Protein AF-W1P3B4-F1 (afdb_monomer_lite)

Sequence (139 aa):
MAESFNAWILSAREKSIITMCDEIMVQLMTKFEEKRELDTQFKIHYLEKKYAVDLTHWTCSCIKLQLNGIPCVHAIAAINHMHLDLPVYCSKYFTVEYFRRAFETPFAPVPDDIELTGIYNRTLLPPKTTHLPDRPKKQ

Radius of gyration: 28.32 Å; chains: 1; bounding box: 66×51×74 Å

InterPro domains:
  IPR006564 Zinc finger, PMZ-type [SM00575] (58-85)
  IPR007527 Zinc finger, SWIM-type [PF04434] (53-81)
  IPR007527 Zinc finger, SWIM-type [PS50966] (51-83)

Structure (mmCIF, N/CA/C/O backbone):
data_AF-W1P3B4-F1
#
_entry.id   AF-W1P3B4-F1
#
loop_
_atom_site.group_PDB
_atom_site.id
_atom_site.type_symbol
_atom_site.label_atom_id
_atom_site.label_alt_id
_atom_site.label_comp_id
_atom_site.label_asym_id
_atom_site.label_entity_id
_atom_site.label_seq_id
_atom_site.pdbx_PDB_ins_code
_atom_site.Cartn_x
_atom_site.Cartn_y
_atom_site.Cartn_z
_atom_site.occupancy
_atom_site.B_iso_or_equiv
_atom_site.auth_seq_id
_atom_site.auth_comp_id
_atom_site.auth_asym_id
_atom_site.auth_atom_id
_atom_site.pdbx_PDB_model_num
ATOM 1 N N . MET A 1 1 ? -17.254 -2.745 31.707 1.00 59.53 1 MET A N 1
ATOM 2 C CA . MET A 1 1 ? -17.835 -2.179 30.464 1.00 59.53 1 MET A CA 1
ATOM 3 C C . MET A 1 1 ? -18.719 -0.963 30.752 1.00 59.53 1 MET A C 1
ATOM 5 O O . MET A 1 1 ? -18.559 0.048 30.085 1.00 59.53 1 MET A O 1
ATOM 9 N N . ALA A 1 2 ? -19.588 -1.013 31.772 1.00 62.34 2 ALA A N 1
ATOM 10 C CA . ALA A 1 2 ? -20.399 0.143 32.175 1.00 62.34 2 ALA A CA 1
ATOM 11 C C . ALA A 1 2 ? -19.560 1.329 32.696 1.00 62.34 2 ALA A C 1
ATOM 13 O O . ALA A 1 2 ? -19.824 2.470 32.344 1.00 62.34 2 ALA A O 1
ATOM 14 N N . GLU A 1 3 ? -18.501 1.071 33.466 1.00 81.69 3 GLU A N 1
ATOM 15 C CA . GLU A 1 3 ? -17.664 2.126 34.062 1.00 81.69 3 GLU A CA 1
ATOM 16 C C . GLU A 1 3 ? -16.885 2.945 33.022 1.00 81.69 3 GLU A C 1
ATOM 18 O O . GLU A 1 3 ? -16.844 4.168 33.105 1.00 81.69 3 GLU A O 1
ATOM 23 N N . SER A 1 4 ? -16.336 2.290 31.993 1.00 82.06 4 SER A N 1
ATOM 24 C CA . SER A 1 4 ? -15.605 2.950 30.903 1.00 82.06 4 SER A CA 1
ATOM 25 C C . SER A 1 4 ? -16.515 3.799 30.017 1.00 82.06 4 SER A C 1
ATOM 27 O O . SER A 1 4 ? -16.106 4.856 29.546 1.00 82.06 4 SER A O 1
ATOM 29 N N . PHE A 1 5 ? -17.750 3.342 29.788 1.00 78.75 5 PHE A N 1
ATOM 30 C CA . PHE A 1 5 ? -18.745 4.105 29.038 1.00 78.75 5 PHE A CA 1
ATOM 31 C C . PHE A 1 5 ? -19.245 5.297 29.853 1.00 78.75 5 PHE A C 1
ATOM 33 O O . PHE A 1 5 ? -19.279 6.409 29.337 1.00 78.75 5 PHE A O 1
ATOM 40 N N . ASN A 1 6 ? -19.543 5.082 31.139 1.00 80.38 6 ASN A N 1
ATOM 41 C CA . ASN A 1 6 ? -19.983 6.140 32.039 1.00 80.38 6 ASN A CA 1
ATOM 42 C C . ASN A 1 6 ? -18.936 7.245 32.125 1.00 80.38 6 ASN A C 1
ATOM 44 O O . ASN A 1 6 ? -19.294 8.387 31.868 1.00 80.38 6 ASN A O 1
ATOM 48 N N . ALA A 1 7 ? 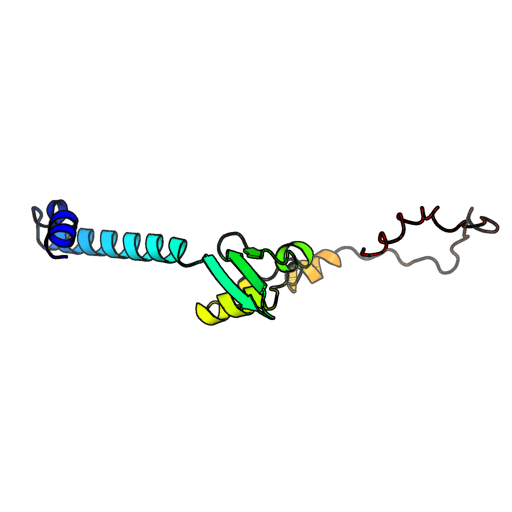-17.667 6.900 32.385 1.00 85.25 7 ALA A N 1
ATOM 49 C CA . ALA A 1 7 ? -16.542 7.838 32.400 1.00 85.25 7 ALA A CA 1
ATOM 50 C C . ALA A 1 7 ? -16.426 8.644 31.097 1.00 85.25 7 ALA A C 1
ATOM 52 O O . ALA A 1 7 ? -16.191 9.849 31.129 1.00 85.25 7 ALA A O 1
ATOM 53 N N . TRP A 1 8 ? -16.631 7.984 29.956 1.00 84.00 8 TRP A N 1
ATOM 54 C CA . TRP A 1 8 ? -16.521 8.594 28.634 1.00 84.00 8 TRP A CA 1
ATOM 55 C C . TRP A 1 8 ? -17.619 9.632 28.352 1.00 84.00 8 TRP A C 1
ATOM 57 O O . TRP A 1 8 ? -17.337 10.645 27.723 1.00 84.00 8 TRP A O 1
ATOM 67 N N . ILE A 1 9 ? -18.835 9.440 28.871 1.00 88.62 9 ILE A N 1
ATOM 68 C CA . ILE A 1 9 ? -19.943 10.394 28.686 1.00 88.62 9 ILE A CA 1
ATOM 69 C C . ILE A 1 9 ? -20.099 11.402 29.837 1.00 88.62 9 ILE A C 1
ATOM 71 O O . ILE A 1 9 ? -20.993 12.248 29.773 1.00 88.62 9 ILE A O 1
ATOM 75 N N . LEU A 1 10 ? -19.270 11.332 30.893 1.00 88.19 10 LEU A N 1
ATOM 76 C CA . LEU A 1 10 ? -19.420 12.165 32.101 1.00 88.19 10 LEU A CA 1
ATOM 77 C C . LEU A 1 10 ? -19.417 13.668 31.798 1.00 88.19 10 LEU A C 1
ATOM 79 O O . LEU A 1 10 ? -20.244 14.399 32.329 1.00 88.19 10 LEU A O 1
ATOM 83 N N . SER A 1 11 ? -18.519 14.133 30.934 1.00 85.69 11 SER A N 1
ATOM 84 C CA . SER A 1 11 ? -18.406 15.560 30.608 1.00 85.69 11 SER A CA 1
ATOM 85 C C . SER A 1 11 ? -19.550 16.077 29.729 1.00 85.69 11 SER A C 1
ATOM 87 O O . SER A 1 11 ? -19.851 17.270 29.754 1.00 85.69 11 SER A O 1
ATOM 89 N N . ALA A 1 12 ? -20.195 15.190 28.963 1.00 89.00 12 ALA A N 1
ATOM 90 C CA . ALA A 1 12 ? -21.313 15.529 28.088 1.00 89.00 12 ALA A CA 1
ATOM 91 C C . ALA A 1 12 ? -22.660 15.493 28.833 1.00 89.00 12 ALA A C 1
ATOM 93 O O . ALA A 1 12 ? -23.523 16.330 28.574 1.00 89.00 12 ALA A O 1
ATOM 94 N N . ARG A 1 13 ? -22.845 14.568 29.792 1.00 87.69 13 ARG A N 1
ATOM 95 C CA . ARG A 1 13 ? -24.123 14.382 30.522 1.00 87.69 13 ARG A CA 1
ATOM 96 C C . ARG A 1 13 ? -24.522 15.540 31.437 1.00 87.69 13 ARG A C 1
ATOM 98 O O . ARG A 1 13 ? -25.663 15.585 31.882 1.00 87.69 13 ARG A O 1
ATOM 105 N N . GLU A 1 14 ? -23.589 16.427 31.770 1.00 89.12 14 GLU A N 1
ATOM 106 C CA . GLU A 1 14 ? -23.839 17.595 32.627 1.00 89.12 14 GLU A CA 1
ATOM 107 C C . GLU A 1 14 ? -24.380 18.801 31.837 1.00 89.12 14 GLU A C 1
ATOM 109 O O . GLU A 1 14 ? -24.668 19.848 32.417 1.00 89.12 14 GLU A O 1
ATOM 114 N N . LYS A 1 15 ? -24.535 18.669 30.513 1.00 89.62 15 LYS A N 1
ATOM 115 C CA . LYS A 1 15 ? -24.926 19.753 29.603 1.00 89.62 15 LYS A CA 1
ATOM 116 C C . LYS A 1 15 ? -26.385 19.638 29.163 1.00 89.62 15 LYS A C 1
ATOM 118 O O . LYS A 1 15 ? -27.077 18.660 29.440 1.00 89.62 15 LYS A O 1
ATOM 123 N N . SER A 1 16 ? -26.860 20.666 28.456 1.00 95.12 16 SER A N 1
ATOM 124 C CA . SER A 1 16 ? -28.188 20.639 27.835 1.00 95.12 16 SER A CA 1
ATOM 125 C C . SER A 1 16 ? -28.303 19.465 26.860 1.00 95.12 16 SER A C 1
ATOM 127 O O . SER A 1 16 ? -27.309 19.075 26.252 1.00 95.12 16 SER A O 1
ATOM 129 N N . ILE A 1 17 ? -29.509 18.922 26.673 1.00 92.50 17 ILE A N 1
ATOM 130 C CA . ILE A 1 17 ? -29.708 17.728 25.837 1.00 92.50 17 ILE A CA 1
ATOM 131 C C . ILE A 1 17 ? -29.186 17.903 24.402 1.00 92.50 17 ILE A C 1
ATOM 133 O O . ILE A 1 17 ? -28.642 16.962 23.838 1.00 92.50 17 ILE A O 1
ATOM 137 N N . ILE A 1 18 ? -29.287 19.115 23.845 1.00 93.44 18 ILE A N 1
ATOM 138 C CA . ILE A 1 18 ? -28.793 19.444 22.502 1.00 93.44 18 ILE A CA 1
ATOM 139 C C . ILE A 1 18 ? -27.262 19.351 22.483 1.00 93.44 18 ILE A C 1
ATOM 141 O O . ILE A 1 18 ? -26.693 18.581 21.719 1.00 93.44 18 ILE A O 1
ATOM 145 N N . THR A 1 19 ? -26.603 20.057 23.404 1.00 93.31 19 THR A N 1
ATOM 146 C CA . THR A 1 19 ? -25.137 20.070 23.529 1.00 93.31 19 THR A CA 1
ATOM 147 C C . THR A 1 19 ? -24.572 18.690 23.873 1.00 93.31 19 THR A C 1
ATOM 149 O O . THR A 1 19 ? -23.530 18.301 23.360 1.00 93.31 19 THR A O 1
ATOM 152 N N . MET A 1 20 ? -25.266 17.933 24.724 1.00 93.12 20 MET A N 1
ATOM 153 C CA . MET A 1 20 ? -24.891 16.572 25.098 1.00 93.12 20 MET A CA 1
ATOM 154 C C . MET A 1 20 ? -24.900 15.645 23.878 1.00 93.12 20 MET A C 1
ATOM 156 O O . MET A 1 20 ? -23.938 14.909 23.669 1.00 93.12 20 MET A O 1
ATOM 160 N N . CYS A 1 21 ? -25.965 15.677 23.071 1.00 93.62 21 CYS A N 1
ATOM 161 C CA . CYS A 1 21 ? -26.063 14.861 21.862 1.00 93.62 21 CYS A CA 1
ATOM 162 C C . CYS A 1 21 ? -24.994 15.240 20.832 1.00 93.62 21 CYS A C 1
ATOM 164 O O . CYS A 1 21 ? -24.332 14.345 20.308 1.00 93.62 21 CYS A O 1
ATOM 166 N N . ASP A 1 22 ? -24.780 16.535 20.589 1.00 93.81 22 ASP A N 1
ATOM 167 C CA . ASP A 1 22 ? -23.752 17.012 19.657 1.00 93.81 22 ASP A CA 1
ATOM 168 C C . ASP A 1 22 ? -22.348 16.573 20.090 1.00 93.81 22 ASP A C 1
ATOM 170 O O . ASP A 1 22 ? -21.576 16.051 19.285 1.00 93.81 22 ASP A O 1
ATOM 174 N N . GLU A 1 23 ? -22.022 16.696 21.378 1.00 93.00 23 GLU A N 1
ATOM 175 C CA . GLU A 1 23 ? -20.726 16.264 21.902 1.00 93.00 23 GLU A CA 1
ATOM 176 C C . GLU A 1 23 ? -20.534 14.755 21.838 1.00 93.00 23 GLU A C 1
ATOM 178 O O . GLU A 1 23 ? -19.455 14.297 21.464 1.00 93.00 23 GLU A O 1
ATOM 183 N N . ILE A 1 24 ? -21.561 13.970 22.169 1.00 93.25 24 ILE A N 1
ATOM 184 C CA . ILE A 1 24 ? -21.495 12.512 22.032 1.00 93.25 24 ILE A CA 1
ATOM 185 C C . ILE A 1 24 ? -21.304 12.134 20.559 1.00 93.25 24 ILE A C 1
ATOM 187 O O . ILE A 1 24 ? -20.489 11.259 20.268 1.00 93.25 24 ILE A O 1
ATOM 191 N N . MET A 1 25 ? -21.994 12.798 19.626 1.00 93.06 25 MET A N 1
ATOM 192 C CA . MET A 1 25 ? -21.813 12.561 18.192 1.00 93.06 25 MET A CA 1
ATOM 193 C C . MET A 1 25 ? -20.386 12.871 17.738 1.00 93.06 25 MET A C 1
ATOM 195 O O . MET A 1 25 ? -19.766 12.017 17.107 1.00 93.06 25 MET A O 1
ATOM 199 N N . VAL A 1 26 ? -19.833 14.033 18.102 1.00 93.06 26 VAL A N 1
ATOM 200 C CA . VAL A 1 26 ? -18.441 14.391 17.774 1.00 93.06 26 VAL A CA 1
ATOM 201 C C . VAL A 1 26 ? -17.467 13.379 18.378 1.00 93.06 26 VAL A C 1
ATOM 203 O O . VAL A 1 26 ? -16.593 12.878 17.678 1.00 93.06 26 VAL A O 1
ATOM 206 N N . GLN A 1 27 ? -17.641 13.004 19.647 1.00 90.94 27 GLN A N 1
ATOM 207 C CA . GLN A 1 27 ? -16.776 12.017 20.297 1.00 90.94 27 GLN A CA 1
ATOM 208 C C . GLN A 1 27 ? -16.856 10.633 19.642 1.00 90.94 27 GLN A C 1
ATOM 210 O O . GLN A 1 27 ? -15.834 9.954 19.533 1.00 90.94 27 GLN A O 1
ATOM 215 N N . LEU A 1 28 ? -18.046 10.199 19.215 1.00 91.00 28 LEU A N 1
ATOM 216 C CA . LEU A 1 28 ? -18.211 8.960 18.455 1.00 91.00 28 LEU A CA 1
ATOM 217 C C . LEU A 1 28 ? -17.470 9.046 17.126 1.00 91.00 28 LEU A C 1
ATOM 219 O O . LEU A 1 28 ? -16.697 8.143 16.823 1.00 91.00 28 LEU A O 1
ATOM 223 N N . MET A 1 29 ? -17.672 10.124 16.365 1.00 88.94 29 MET A N 1
ATOM 224 C CA . MET A 1 29 ? -17.005 10.332 15.078 1.00 88.94 29 MET A CA 1
ATOM 225 C C . MET A 1 29 ? -15.481 10.303 15.228 1.00 88.94 29 MET A C 1
ATOM 227 O O . MET A 1 29 ? -14.823 9.555 14.509 1.00 88.94 29 MET A O 1
ATOM 231 N N . THR A 1 30 ? -14.925 11.016 16.211 1.00 88.44 30 THR A N 1
ATOM 232 C CA . THR A 1 30 ? -13.481 11.001 16.495 1.00 88.44 30 THR A CA 1
ATOM 233 C C . THR A 1 30 ? -12.993 9.605 16.873 1.00 88.44 30 THR A C 1
ATOM 235 O O . THR A 1 30 ? -11.997 9.141 16.330 1.00 88.44 30 THR A O 1
ATOM 238 N N . LYS A 1 31 ? -13.716 8.882 17.738 1.00 85.62 31 LYS A N 1
ATOM 239 C CA . LYS A 1 31 ? -13.344 7.506 18.106 1.00 85.62 31 LYS A CA 1
ATOM 240 C C . LYS A 1 31 ? -13.416 6.531 16.936 1.00 85.62 31 LYS A C 1
ATOM 242 O O . LYS A 1 31 ? -12.610 5.604 16.874 1.00 85.62 31 LYS A O 1
ATOM 247 N N . PHE A 1 32 ? -14.387 6.692 16.039 1.00 82.75 32 PHE A N 1
ATOM 248 C CA . PHE A 1 32 ? -14.465 5.887 14.822 1.00 82.75 32 PHE A CA 1
ATOM 249 C C . PHE A 1 32 ? -13.278 6.168 13.900 1.00 82.75 32 PHE A C 1
ATOM 251 O O . PHE A 1 32 ? -12.723 5.220 13.352 1.00 82.75 32 PHE A O 1
ATOM 258 N N . GLU A 1 33 ? -12.852 7.427 13.786 1.00 79.69 33 GLU A N 1
ATOM 259 C CA . GLU A 1 33 ? -11.678 7.819 13.002 1.00 79.69 33 GLU A CA 1
ATOM 260 C C . GLU A 1 33 ? -10.373 7.275 13.599 1.00 79.69 33 GLU A C 1
ATOM 262 O O . GLU A 1 33 ? -9.611 6.603 12.910 1.00 79.69 33 GLU A O 1
ATOM 267 N N . GLU A 1 34 ? -10.148 7.468 14.902 1.00 77.25 34 GLU A N 1
ATOM 268 C CA . GLU A 1 34 ? -8.975 6.935 15.611 1.00 77.25 34 GLU A CA 1
ATOM 269 C C . GLU A 1 34 ? -8.886 5.413 15.475 1.00 77.25 34 GLU A C 1
ATOM 271 O O . GLU A 1 34 ? -7.820 4.856 15.208 1.00 77.25 34 GLU A O 1
ATOM 276 N N . LYS A 1 35 ? -10.023 4.722 15.622 1.00 76.06 35 LYS A N 1
ATOM 277 C CA . LYS A 1 35 ? -10.084 3.272 15.448 1.00 76.06 35 LYS A CA 1
ATOM 278 C C . LYS A 1 35 ? -9.806 2.860 14.001 1.00 76.06 35 LYS A C 1
ATOM 280 O O . LYS A 1 35 ? -9.182 1.824 13.808 1.00 76.06 35 LYS A O 1
ATOM 285 N N . ARG A 1 36 ? -10.242 3.647 13.013 1.00 71.44 36 ARG A N 1
ATOM 286 C CA . ARG A 1 36 ? -9.973 3.400 11.590 1.00 71.44 36 ARG A CA 1
ATOM 287 C C . ARG A 1 36 ? -8.484 3.524 11.266 1.00 71.44 36 ARG A C 1
ATOM 289 O O . ARG A 1 36 ? -7.967 2.659 10.571 1.00 71.44 36 ARG A O 1
ATOM 296 N N . GLU A 1 37 ? -7.792 4.521 11.814 1.00 65.38 37 GLU A N 1
ATOM 297 C CA . GLU A 1 37 ? -6.330 4.672 11.675 1.00 65.38 37 GLU A CA 1
ATOM 298 C C . GLU A 1 37 ? -5.550 3.530 12.349 1.00 65.38 37 GLU A C 1
ATOM 300 O O . GLU A 1 37 ? -4.523 3.082 11.843 1.00 65.38 37 GLU A O 1
ATOM 305 N N . LEU A 1 38 ? -6.054 3.000 13.467 1.00 66.56 38 LEU A N 1
ATOM 306 C CA . LEU A 1 38 ? -5.484 1.817 14.122 1.00 66.56 38 LEU A CA 1
ATOM 307 C C . LEU A 1 38 ? -5.703 0.510 13.330 1.00 66.56 38 LEU A C 1
ATOM 309 O O . LEU A 1 38 ? -4.981 -0.459 13.568 1.00 66.56 38 LEU A O 1
ATOM 313 N N . ASP A 1 39 ? -6.665 0.468 12.404 1.00 81.19 39 ASP A N 1
ATOM 314 C CA . ASP A 1 39 ? -7.102 -0.749 11.696 1.00 81.19 39 ASP A CA 1
ATOM 315 C C . ASP A 1 39 ? -6.452 -0.926 10.309 1.00 81.19 39 ASP A C 1
ATOM 317 O O . ASP A 1 39 ? -6.840 -1.788 9.528 1.00 81.19 39 ASP A O 1
ATOM 321 N N . THR A 1 40 ? -5.437 -0.124 9.968 1.00 89.75 40 THR A N 1
ATOM 322 C CA . THR A 1 40 ? -4.761 -0.181 8.655 1.00 89.75 40 THR A CA 1
ATOM 323 C C . THR A 1 40 ? -3.532 -1.097 8.620 1.00 89.75 40 THR A C 1
ATOM 325 O O . THR A 1 40 ? -2.902 -1.255 7.565 1.00 89.75 40 THR A O 1
ATOM 328 N N . GLN A 1 41 ? -3.179 -1.718 9.750 1.00 94.25 41 GLN A N 1
ATOM 329 C CA . GLN A 1 41 ? -2.035 -2.621 9.874 1.00 94.25 41 GLN A CA 1
ATOM 330 C C . GLN A 1 41 ? -2.459 -4.089 9.842 1.00 94.25 41 GLN A C 1
ATOM 332 O O . GLN A 1 41 ? -3.208 -4.569 10.689 1.00 94.25 41 GLN A O 1
ATOM 337 N N . PHE A 1 42 ? -1.890 -4.844 8.903 1.00 95.62 42 PHE A N 1
ATOM 338 C CA . PHE A 1 42 ? -2.243 -6.240 8.666 1.00 95.62 42 PHE A CA 1
ATOM 339 C C . PHE A 1 42 ? -1.046 -7.169 8.765 1.00 95.62 42 PHE A C 1
ATOM 341 O O . PHE A 1 42 ? 0.065 -6.874 8.319 1.00 95.62 42 PHE A O 1
ATOM 348 N N . LYS A 1 43 ? -1.311 -8.369 9.281 1.00 97.25 43 LYS A N 1
ATOM 349 C CA . LYS A 1 43 ? -0.376 -9.489 9.282 1.00 97.25 43 LYS A CA 1
ATOM 350 C C . LYS A 1 43 ? -0.895 -10.583 8.360 1.00 97.25 43 LYS A C 1
ATOM 352 O O . LYS A 1 43 ? -1.711 -11.412 8.751 1.00 97.25 43 LYS A O 1
ATOM 357 N N . ILE A 1 44 ? -0.403 -10.586 7.129 1.00 97.44 44 ILE A N 1
ATOM 358 C CA . ILE A 1 44 ? -0.835 -11.509 6.082 1.00 97.44 44 ILE A CA 1
ATOM 359 C C . ILE A 1 44 ? -0.002 -12.786 6.141 1.00 97.44 44 ILE A C 1
ATOM 361 O O . ILE A 1 44 ? 1.229 -12.744 6.153 1.00 97.44 44 ILE A O 1
ATOM 365 N N . HIS A 1 45 ? -0.675 -13.931 6.158 1.00 97.44 45 HIS A N 1
ATOM 366 C CA . HIS A 1 45 ? -0.045 -15.238 6.034 1.00 97.44 45 HIS A CA 1
ATOM 367 C C . HIS A 1 45 ? -0.079 -15.674 4.568 1.00 97.44 45 HIS A C 1
ATOM 369 O O . HIS A 1 45 ? -1.151 -15.774 3.977 1.00 97.44 45 HIS A O 1
ATOM 375 N N . TYR A 1 46 ? 1.086 -15.923 3.977 1.00 96.25 46 TYR A N 1
ATOM 376 C CA . TYR A 1 46 ? 1.208 -16.304 2.571 1.00 96.25 46 TYR A CA 1
ATOM 377 C C . TYR A 1 46 ? 2.411 -17.228 2.377 1.00 96.25 46 TYR A C 1
ATOM 379 O O . TYR A 1 46 ? 3.519 -16.882 2.785 1.00 96.25 46 TYR A O 1
ATOM 387 N N . LEU A 1 47 ? 2.191 -18.403 1.772 1.00 95.06 47 LEU A N 1
ATOM 388 C CA . LEU A 1 47 ? 3.218 -19.434 1.535 1.00 95.06 47 LEU A CA 1
ATOM 389 C C . LEU A 1 47 ? 4.101 -19.694 2.772 1.00 95.06 47 LEU A C 1
ATOM 391 O O . LEU A 1 47 ? 5.319 -19.530 2.724 1.00 95.06 47 LEU A O 1
ATOM 395 N N . GLU A 1 48 ? 3.460 -20.021 3.900 1.00 95.56 48 GLU A N 1
ATOM 396 C CA . GLU A 1 48 ? 4.100 -20.317 5.201 1.00 95.56 48 GLU A CA 1
ATOM 397 C C . GLU A 1 48 ? 4.899 -19.160 5.830 1.00 95.56 48 GLU A C 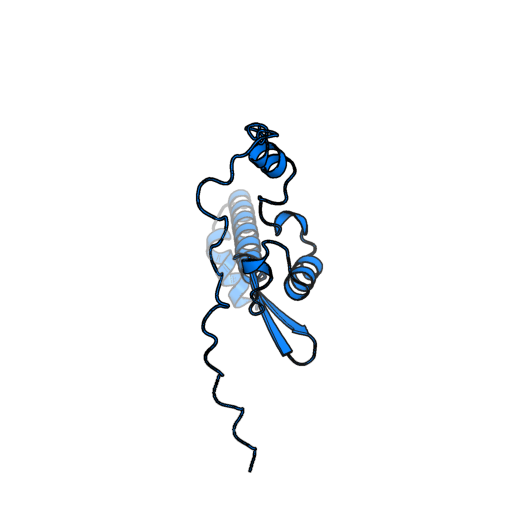1
ATOM 399 O O . GLU A 1 48 ? 5.495 -19.304 6.899 1.00 95.56 48 GLU A O 1
ATOM 404 N N . LYS A 1 49 ? 4.878 -17.975 5.216 1.00 97.31 49 LYS A N 1
ATOM 405 C CA . LYS A 1 49 ? 5.533 -16.764 5.715 1.00 97.31 49 LYS A CA 1
ATOM 406 C C . LYS A 1 49 ? 4.504 -15.741 6.170 1.00 97.31 49 LYS A C 1
ATOM 408 O O . LYS A 1 49 ? 3.327 -15.795 5.816 1.00 97.31 49 LYS A O 1
ATOM 413 N N . LYS A 1 50 ? 4.969 -14.803 6.992 1.00 97.94 50 LYS A N 1
ATOM 414 C CA . LYS A 1 50 ? 4.162 -13.714 7.545 1.00 97.94 50 LYS A CA 1
ATOM 415 C C . LYS A 1 50 ? 4.678 -12.395 6.995 1.00 97.94 50 LYS A C 1
ATOM 417 O O . LYS A 1 50 ? 5.880 -12.135 7.052 1.00 97.94 50 LYS A O 1
ATOM 422 N N . TYR A 1 51 ? 3.767 -11.573 6.501 1.00 98.38 51 TYR A N 1
ATOM 423 C CA . TYR A 1 51 ? 4.062 -10.269 5.931 1.00 98.38 51 TYR A CA 1
ATOM 424 C C . TYR A 1 51 ? 3.310 -9.194 6.700 1.00 98.38 51 TYR A C 1
ATOM 426 O O . TYR A 1 51 ? 2.110 -9.322 6.926 1.00 98.38 51 TYR A O 1
ATOM 434 N N . ALA A 1 52 ? 4.029 -8.151 7.105 1.00 97.94 52 ALA A N 1
ATOM 435 C CA . ALA A 1 52 ? 3.421 -6.953 7.662 1.00 97.94 52 ALA A CA 1
ATOM 436 C C . ALA A 1 52 ? 3.038 -6.028 6.504 1.00 97.94 52 ALA A C 1
ATOM 438 O O . ALA A 1 52 ? 3.843 -5.823 5.588 1.00 97.94 52 ALA A O 1
ATOM 439 N N . VAL A 1 53 ? 1.816 -5.516 6.526 1.00 97.56 53 VAL A N 1
ATOM 440 C CA . VAL A 1 53 ? 1.297 -4.525 5.583 1.00 97.56 53 VAL A CA 1
ATOM 441 C C . VAL A 1 53 ? 0.789 -3.348 6.397 1.00 97.56 53 VAL A C 1
ATOM 443 O O . VAL A 1 53 ? 0.087 -3.552 7.381 1.00 97.56 53 VAL A O 1
ATOM 446 N N . ASP A 1 54 ? 1.135 -2.143 5.974 1.00 95.56 54 ASP A N 1
ATOM 447 C CA . ASP A 1 54 ? 0.628 -0.901 6.543 1.00 95.56 54 ASP A CA 1
ATOM 448 C C . ASP A 1 54 ? 0.001 -0.090 5.405 1.00 95.56 54 ASP A C 1
ATOM 450 O O . ASP A 1 54 ? 0.705 0.352 4.488 1.00 95.56 54 ASP A O 1
ATOM 454 N N . LEU A 1 55 ? -1.330 0.036 5.431 1.00 94.44 55 LEU A N 1
ATOM 455 C CA . LEU A 1 55 ? -2.083 0.773 4.417 1.00 94.44 55 LEU A CA 1
ATOM 456 C C . LEU A 1 55 ? -2.065 2.289 4.650 1.00 94.44 55 LEU A C 1
ATOM 458 O O . LEU A 1 55 ? -2.338 3.020 3.707 1.00 94.44 55 LEU A O 1
ATOM 462 N N . THR A 1 56 ? -1.704 2.794 5.830 1.00 93.06 56 THR A N 1
ATOM 463 C CA . THR A 1 56 ? -1.521 4.243 6.029 1.00 93.06 56 THR A CA 1
ATOM 464 C C . THR A 1 56 ? -0.214 4.698 5.374 1.00 93.06 56 THR A C 1
ATOM 466 O O . THR A 1 56 ? -0.182 5.691 4.650 1.00 93.06 56 THR A O 1
ATOM 469 N N . HIS A 1 57 ? 0.860 3.922 5.542 1.00 93.25 57 HIS A N 1
ATOM 470 C CA . HIS A 1 57 ? 2.194 4.249 5.020 1.00 93.25 57 HIS A CA 1
ATOM 471 C C . HIS A 1 57 ? 2.504 3.632 3.648 1.00 93.25 57 HIS A C 1
ATOM 473 O O . HIS A 1 57 ? 3.600 3.825 3.120 1.00 93.25 57 HIS A O 1
ATOM 479 N N . TRP A 1 58 ? 1.573 2.861 3.080 1.00 94.25 58 TRP A N 1
ATOM 480 C CA . TRP A 1 58 ? 1.726 2.144 1.806 1.00 94.25 58 TRP A CA 1
ATOM 481 C C . TRP A 1 58 ? 2.978 1.264 1.784 1.00 94.25 58 TRP A C 1
ATOM 483 O O . TRP A 1 58 ? 3.775 1.274 0.840 1.00 94.25 58 TRP A O 1
ATOM 493 N N . THR A 1 59 ? 3.161 0.469 2.838 1.00 96.69 59 THR A N 1
ATOM 494 C CA . THR A 1 59 ? 4.314 -0.425 2.946 1.00 96.69 59 THR A CA 1
ATOM 495 C C . THR A 1 59 ? 3.906 -1.882 3.072 1.00 96.69 59 THR A C 1
ATOM 497 O O . THR A 1 59 ? 2.863 -2.240 3.615 1.00 96.69 59 THR A O 1
ATOM 500 N N . CYS A 1 60 ? 4.766 -2.757 2.558 1.00 97.94 60 CYS A N 1
ATOM 501 C CA . CYS A 1 60 ? 4.708 -4.180 2.834 1.00 97.94 60 CYS A CA 1
ATOM 502 C C . CYS A 1 60 ? 6.113 -4.692 3.149 1.00 97.94 60 CYS A C 1
ATOM 504 O O . CYS A 1 60 ? 7.074 -4.320 2.474 1.00 97.94 60 CYS A O 1
ATOM 506 N N . SER A 1 61 ? 6.254 -5.612 4.102 1.00 98.25 61 SER A N 1
ATOM 507 C CA . SER A 1 61 ? 7.550 -6.227 4.424 1.00 98.25 61 SER A CA 1
ATOM 508 C C . SER A 1 61 ? 8.140 -7.061 3.277 1.00 98.25 61 SER A C 1
ATOM 510 O O . SER A 1 61 ? 9.316 -7.409 3.312 1.00 98.25 61 SER A O 1
ATOM 512 N N . CYS A 1 62 ? 7.361 -7.362 2.230 1.00 97.81 62 CYS A N 1
ATOM 513 C CA . CYS A 1 62 ? 7.887 -7.943 0.990 1.00 97.81 62 CYS A CA 1
ATOM 514 C C . CYS A 1 62 ? 8.553 -6.918 0.054 1.00 97.81 62 CYS A C 1
ATOM 516 O O . CYS A 1 62 ? 9.092 -7.318 -0.976 1.00 97.81 62 CYS A O 1
ATOM 518 N N . ILE A 1 63 ? 8.475 -5.620 0.374 1.00 97.12 63 ILE A N 1
ATOM 519 C CA . ILE A 1 63 ? 9.112 -4.481 -0.312 1.00 97.12 63 ILE A CA 1
ATOM 520 C C . ILE A 1 63 ? 8.597 -4.197 -1.741 1.00 97.12 63 ILE A C 1
ATOM 522 O O . ILE A 1 63 ? 8.804 -3.113 -2.280 1.00 97.12 63 ILE A O 1
ATOM 526 N N . LYS A 1 64 ? 7.847 -5.123 -2.351 1.00 97.75 64 LYS A N 1
ATOM 527 C CA . LYS A 1 64 ? 7.332 -4.996 -3.726 1.00 97.75 64 LYS A CA 1
ATOM 528 C C . LYS A 1 64 ? 6.442 -3.771 -3.950 1.00 97.75 64 LYS A C 1
ATOM 530 O O . LYS A 1 64 ? 6.542 -3.173 -5.012 1.00 97.75 64 LYS A O 1
ATOM 535 N N . LEU A 1 65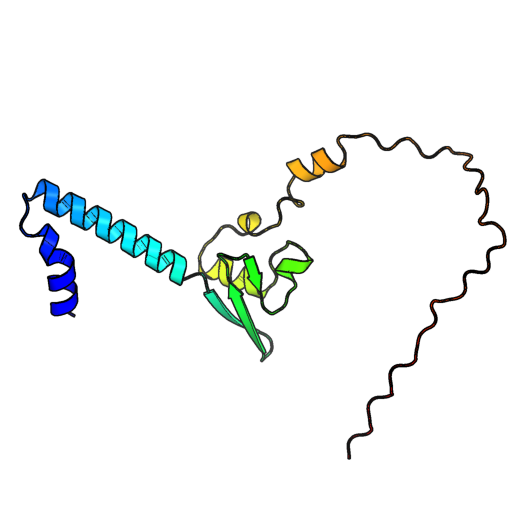 ? 5.596 -3.405 -2.982 1.00 95.81 65 LEU A N 1
ATOM 536 C CA . LEU A 1 65 ? 4.749 -2.211 -3.096 1.00 95.81 65 LEU A CA 1
ATOM 537 C C . LEU A 1 65 ? 5.615 -0.948 -3.190 1.00 95.81 65 LEU A C 1
ATOM 539 O O . LEU A 1 65 ? 5.432 -0.143 -4.095 1.00 95.81 65 LEU A O 1
ATOM 543 N N . GLN A 1 66 ? 6.617 -0.831 -2.322 1.00 95.94 66 GLN A N 1
ATOM 544 C CA . GLN A 1 66 ? 7.511 0.323 -2.269 1.00 95.94 66 GLN A CA 1
ATOM 545 C C . GLN A 1 66 ? 8.404 0.433 -3.511 1.00 95.94 66 GLN A C 1
ATOM 547 O O . GLN A 1 66 ? 8.646 1.534 -3.993 1.00 95.94 66 GLN A O 1
ATOM 552 N N . LEU A 1 67 ? 8.884 -0.699 -4.037 1.00 96.31 67 LEU A N 1
ATOM 553 C CA . LEU A 1 67 ? 9.753 -0.714 -5.220 1.00 96.31 67 LEU A CA 1
ATOM 554 C C . LEU A 1 67 ? 8.991 -0.478 -6.519 1.00 96.31 67 LEU A C 1
ATOM 556 O O . LEU A 1 67 ? 9.448 0.277 -7.370 1.00 96.31 67 LEU A O 1
ATOM 560 N N . ASN A 1 68 ? 7.850 -1.144 -6.686 1.00 96.00 68 ASN A N 1
ATOM 561 C CA . ASN A 1 68 ? 7.132 -1.117 -7.955 1.00 96.00 68 ASN A CA 1
ATOM 562 C C . ASN A 1 68 ? 6.107 0.017 -8.012 1.00 96.00 68 ASN A C 1
ATOM 564 O O . ASN A 1 68 ? 5.632 0.341 -9.094 1.00 96.00 68 ASN A O 1
ATOM 568 N N . GLY A 1 69 ? 5.705 0.573 -6.865 1.00 95.12 69 GLY A N 1
ATOM 5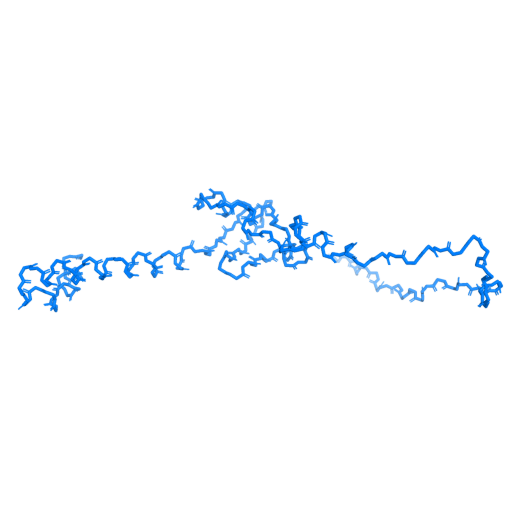69 C CA . GLY A 1 69 ? 4.595 1.518 -6.775 1.00 95.12 69 GLY A CA 1
ATOM 570 C C . GLY A 1 69 ? 3.232 0.901 -7.105 1.00 95.12 69 GLY A C 1
ATOM 571 O O . GLY A 1 69 ? 2.293 1.638 -7.374 1.00 95.12 69 GLY A O 1
ATOM 572 N N . ILE A 1 70 ? 3.114 -0.430 -7.118 1.00 96.38 70 ILE A N 1
ATOM 573 C CA . ILE A 1 70 ? 1.867 -1.167 -7.367 1.00 96.38 70 ILE A CA 1
ATOM 574 C C . ILE A 1 70 ? 1.641 -2.126 -6.189 1.00 96.38 70 ILE A C 1
ATOM 576 O O . ILE A 1 70 ? 2.594 -2.813 -5.795 1.00 96.38 70 ILE A O 1
ATOM 580 N N . PRO A 1 71 ? 0.415 -2.224 -5.638 1.00 97.62 71 PRO A N 1
ATOM 581 C CA . PRO A 1 71 ? 0.088 -3.167 -4.574 1.00 97.62 71 PRO A CA 1
ATOM 582 C C . PRO A 1 71 ? 0.544 -4.595 -4.882 1.00 97.62 71 PRO A C 1
ATOM 584 O O . PRO A 1 71 ? 0.227 -5.181 -5.914 1.00 97.62 71 PRO A O 1
ATOM 587 N N . CYS A 1 72 ? 1.307 -5.180 -3.959 1.00 98.00 72 CYS A N 1
ATOM 588 C CA . CYS A 1 72 ? 1.674 -6.590 -4.020 1.00 98.00 72 CYS A CA 1
ATOM 589 C C . CYS A 1 72 ? 0.505 -7.475 -3.562 1.00 98.00 72 CYS A C 1
ATOM 591 O O . CYS A 1 72 ? -0.422 -6.992 -2.922 1.00 98.00 72 CYS A O 1
ATOM 593 N N . VAL A 1 73 ? 0.587 -8.792 -3.779 1.00 97.88 73 VAL A N 1
ATOM 594 C CA . VAL A 1 73 ? -0.463 -9.749 -3.366 1.00 97.88 73 VAL A CA 1
ATOM 595 C C . VAL A 1 73 ? -0.884 -9.622 -1.893 1.00 97.88 73 VAL A C 1
ATOM 597 O O . VAL A 1 73 ? -2.052 -9.812 -1.574 1.00 97.88 73 VAL A O 1
ATOM 600 N N . HIS A 1 74 ? 0.038 -9.253 -0.997 1.00 98.31 74 HIS A N 1
ATOM 601 C CA . HIS A 1 74 ? -0.267 -9.051 0.422 1.00 98.31 74 HIS A CA 1
ATOM 602 C C . HIS A 1 74 ? -1.025 -7.742 0.669 1.00 98.31 74 HIS A C 1
ATOM 604 O O . HIS A 1 74 ? -1.982 -7.726 1.434 1.00 98.31 74 HIS A O 1
ATOM 610 N N . ALA A 1 75 ? -0.609 -6.654 0.012 1.00 97.88 75 ALA A N 1
ATOM 611 C CA . ALA A 1 75 ? -1.296 -5.370 0.099 1.00 97.88 75 ALA A CA 1
ATOM 612 C C . ALA A 1 75 ? -2.702 -5.463 -0.505 1.00 97.88 75 ALA A C 1
ATOM 614 O O . ALA A 1 75 ? -3.653 -5.009 0.114 1.00 97.88 75 ALA A O 1
ATOM 615 N N . ILE A 1 76 ? -2.851 -6.147 -1.645 1.00 97.94 76 ILE A N 1
ATOM 616 C CA . ILE A 1 76 ? -4.152 -6.420 -2.274 1.00 97.94 76 ILE A CA 1
ATOM 617 C C . ILE A 1 76 ? -5.077 -7.168 -1.308 1.00 97.94 76 ILE A C 1
ATOM 619 O O . ILE A 1 76 ? -6.243 -6.809 -1.177 1.00 97.94 76 ILE A O 1
ATOM 623 N N . ALA A 1 77 ? -4.564 -8.179 -0.598 1.00 97.69 77 ALA A N 1
ATOM 624 C CA . ALA A 1 77 ? -5.353 -8.905 0.394 1.00 97.69 77 ALA A CA 1
ATOM 625 C C . ALA A 1 77 ? -5.854 -7.990 1.528 1.00 97.69 77 ALA A C 1
ATOM 627 O O . ALA A 1 77 ? -7.027 -8.062 1.887 1.00 97.69 77 ALA A O 1
ATOM 628 N N . ALA A 1 78 ? -4.994 -7.111 2.054 1.00 96.56 78 ALA A N 1
ATOM 629 C CA . ALA A 1 78 ? -5.359 -6.141 3.089 1.00 96.56 78 ALA A CA 1
ATOM 630 C C . ALA A 1 78 ? -6.388 -5.103 2.596 1.00 96.56 78 ALA A C 1
ATOM 632 O O . ALA A 1 78 ? -7.396 -4.870 3.256 1.00 96.56 78 ALA A O 1
ATOM 633 N N . ILE A 1 79 ? -6.173 -4.533 1.406 1.00 96.19 79 ILE A N 1
ATOM 634 C CA . ILE A 1 79 ? -7.076 -3.558 0.771 1.00 96.19 79 ILE A CA 1
ATOM 635 C C . ILE A 1 79 ? -8.469 -4.167 0.569 1.00 96.19 79 ILE A C 1
ATOM 637 O O . ILE A 1 79 ? -9.472 -3.568 0.956 1.00 96.19 79 ILE A O 1
ATOM 641 N N . ASN A 1 80 ? -8.530 -5.386 0.024 1.00 95.88 80 ASN A N 1
ATOM 642 C CA . ASN A 1 80 ? -9.792 -6.088 -0.203 1.00 95.88 80 ASN A CA 1
ATOM 643 C C . ASN A 1 80 ? -10.519 -6.409 1.108 1.00 95.88 80 ASN A C 1
ATOM 645 O O . ASN A 1 80 ? -11.742 -6.318 1.156 1.00 95.88 80 ASN A O 1
ATOM 649 N N . HIS A 1 81 ? -9.783 -6.770 2.166 1.00 94.19 81 HIS A N 1
ATOM 650 C CA . HIS A 1 81 ? -10.361 -7.026 3.486 1.00 94.19 81 HIS A CA 1
ATOM 651 C C . HIS A 1 81 ? -11.030 -5.780 4.082 1.00 94.19 81 HIS A C 1
ATOM 653 O O . HIS A 1 81 ? -12.048 -5.896 4.756 1.00 94.19 81 HIS A O 1
ATOM 659 N N . MET A 1 82 ? -10.487 -4.597 3.792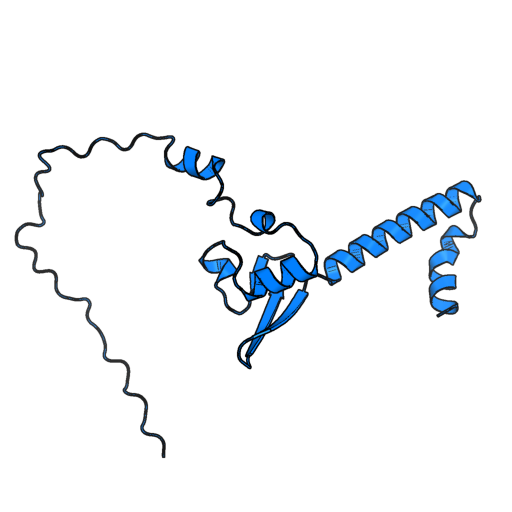 1.00 92.19 82 MET A N 1
ATOM 660 C CA . MET A 1 82 ? -11.038 -3.315 4.233 1.00 92.19 82 MET A CA 1
ATOM 661 C C . MET A 1 82 ? -12.074 -2.716 3.281 1.00 92.19 82 MET A C 1
ATOM 663 O O . MET A 1 82 ? -12.592 -1.636 3.553 1.00 92.19 82 MET A O 1
ATOM 667 N N . HIS A 1 83 ? -12.386 -3.395 2.172 1.00 92.81 83 HIS A N 1
ATOM 668 C CA . HIS A 1 83 ? -13.267 -2.876 1.122 1.00 92.81 83 HIS A CA 1
ATOM 669 C C . HIS A 1 83 ? -12.825 -1.503 0.587 1.00 92.81 83 HIS A C 1
ATOM 671 O O . HIS A 1 83 ? -13.652 -0.654 0.258 1.00 92.81 83 HIS A O 1
ATOM 677 N N . LEU A 1 84 ? -11.511 -1.287 0.516 1.00 93.25 84 LEU A N 1
ATOM 678 C CA . LEU A 1 84 ? -10.923 -0.046 0.024 1.00 93.25 84 LEU A CA 1
ATOM 679 C C . LEU A 1 84 ? -10.676 -0.121 -1.481 1.00 93.25 84 LEU A C 1
ATOM 681 O O . LEU A 1 84 ? -10.523 -1.198 -2.059 1.00 93.25 84 LEU A O 1
ATOM 685 N N . ASP A 1 85 ? -10.618 1.047 -2.115 1.00 93.94 85 ASP A N 1
ATOM 686 C CA . ASP A 1 85 ? -10.402 1.138 -3.552 1.00 93.94 85 ASP A CA 1
ATOM 687 C C . ASP A 1 85 ? -8.920 0.938 -3.898 1.00 93.94 85 ASP A C 1
ATOM 689 O O . ASP A 1 85 ? -8.042 1.686 -3.470 1.00 93.94 85 ASP A O 1
ATOM 693 N N . LEU A 1 86 ? -8.625 -0.102 -4.672 1.00 93.81 86 LEU A N 1
ATOM 694 C CA . LEU A 1 86 ? -7.260 -0.533 -4.976 1.00 93.81 86 LEU A CA 1
ATOM 695 C C . LEU A 1 86 ? -6.423 0.488 -5.771 1.00 93.81 86 LEU A C 1
ATOM 697 O O . LEU A 1 86 ? -5.251 0.654 -5.426 1.00 93.81 86 LEU A O 1
ATOM 701 N N . PRO A 1 87 ? -6.959 1.194 -6.789 1.00 93.56 87 PRO A N 1
ATOM 702 C CA . PRO A 1 87 ? -6.235 2.230 -7.522 1.00 93.56 87 PRO A CA 1
ATOM 703 C C . PRO A 1 87 ? -5.706 3.360 -6.638 1.00 93.56 87 PRO A C 1
ATOM 705 O O . PRO A 1 87 ? -4.692 3.958 -6.993 1.00 93.56 87 PRO A O 1
ATOM 708 N N . VAL A 1 88 ? -6.335 3.623 -5.483 1.00 93.12 88 VAL A N 1
ATOM 709 C CA . VAL A 1 88 ? -5.842 4.611 -4.510 1.00 93.12 88 VAL A CA 1
ATOM 710 C C . VAL A 1 88 ? -4.441 4.250 -4.036 1.00 93.12 88 VAL A C 1
ATOM 712 O O . VAL A 1 88 ? -3.645 5.150 -3.838 1.00 93.12 88 VAL A O 1
ATOM 715 N N . TYR A 1 89 ? -4.116 2.961 -3.924 1.00 94.50 89 TYR A N 1
ATOM 716 C CA . TYR A 1 89 ? -2.832 2.456 -3.425 1.00 94.50 89 TYR A CA 1
ATOM 717 C C . TYR A 1 89 ? -1.786 2.229 -4.523 1.00 94.50 89 TYR A C 1
ATOM 719 O O . TYR A 1 89 ? -0.726 1.648 -4.273 1.00 94.50 89 TYR A O 1
ATOM 727 N N . CYS A 1 90 ? -2.075 2.660 -5.749 1.00 95.44 90 CYS A N 1
ATOM 728 C CA . CYS A 1 90 ? -1.103 2.699 -6.829 1.00 95.44 90 CYS A CA 1
ATOM 729 C C . CYS A 1 90 ? -0.368 4.042 -6.821 1.00 95.44 90 CYS A C 1
ATOM 731 O O . CYS A 1 90 ? -0.932 5.104 -6.567 1.00 95.44 90 CYS A O 1
ATOM 733 N N . SER A 1 91 ? 0.914 4.010 -7.163 1.00 94.81 91 SER A N 1
ATOM 734 C CA . SER A 1 91 ? 1.705 5.217 -7.343 1.00 94.81 91 SER A CA 1
ATOM 735 C C . SER A 1 91 ? 1.102 6.096 -8.433 1.00 94.81 91 SER A C 1
ATOM 737 O O . SER A 1 91 ? 0.712 5.619 -9.501 1.00 94.81 91 SER A O 1
ATOM 739 N N . LYS A 1 92 ? 1.110 7.410 -8.198 1.00 94.06 92 LYS A N 1
ATOM 740 C CA . LYS A 1 92 ? 0.604 8.420 -9.137 1.00 94.06 92 LYS A CA 1
ATOM 741 C C . LYS A 1 92 ? 1.209 8.317 -10.541 1.00 94.06 92 LYS A C 1
ATOM 743 O O . LYS A 1 92 ? 0.564 8.722 -11.502 1.00 94.06 92 LYS A O 1
ATOM 748 N N . TYR A 1 93 ? 2.410 7.748 -10.678 1.00 94.38 93 TYR A N 1
ATOM 749 C CA . TYR A 1 93 ? 3.074 7.536 -11.968 1.00 94.38 93 TYR A CA 1
ATOM 750 C C . TYR A 1 93 ? 2.337 6.555 -12.896 1.00 94.38 93 TYR A C 1
ATOM 752 O O . TYR A 1 93 ? 2.584 6.571 -14.096 1.00 94.38 93 TYR A O 1
ATOM 760 N N . PHE A 1 94 ? 1.404 5.754 -12.373 1.00 93.62 94 PHE A N 1
ATOM 761 C CA . PHE A 1 94 ? 0.555 4.855 -13.164 1.00 93.62 94 PHE A CA 1
ATOM 762 C C . PHE A 1 94 ? -0.783 5.485 -13.584 1.00 93.62 94 PHE A C 1
ATOM 764 O O . PHE A 1 94 ? -1.670 4.792 -14.077 1.00 93.62 94 PHE A O 1
ATOM 771 N N . THR A 1 95 ? -0.954 6.795 -13.394 1.00 93.50 95 THR A N 1
ATOM 772 C CA . THR A 1 95 ? -2.149 7.522 -13.845 1.00 93.50 95 THR A CA 1
ATOM 773 C C . THR A 1 95 ? -2.000 8.009 -15.284 1.00 93.50 95 THR A C 1
ATOM 775 O O . THR A 1 95 ? -0.902 8.322 -15.743 1.00 93.50 95 THR A O 1
ATOM 778 N N . VAL A 1 96 ? -3.130 8.147 -15.985 1.00 93.88 96 VAL A N 1
ATOM 779 C CA . VAL A 1 96 ? -3.177 8.736 -17.338 1.00 93.88 96 VAL A CA 1
ATOM 780 C C . VAL A 1 96 ? -2.582 10.143 -17.355 1.00 93.88 96 VAL A C 1
ATOM 782 O O . VAL A 1 96 ? -1.893 10.514 -18.300 1.00 93.88 96 VAL A O 1
ATOM 785 N N . GLU A 1 97 ? -2.825 10.913 -16.298 1.00 95.25 97 GLU A N 1
ATOM 786 C CA . GLU A 1 97 ? -2.280 12.257 -16.139 1.00 95.25 97 GLU A CA 1
ATOM 787 C C . GLU A 1 97 ? -0.748 12.243 -16.140 1.00 95.25 97 GLU A C 1
ATOM 789 O O . GLU A 1 97 ? -0.118 12.900 -16.963 1.00 95.25 97 GLU A O 1
ATOM 794 N N . TYR A 1 98 ? -0.126 11.432 -15.281 1.00 95.00 98 TYR A N 1
ATOM 795 C CA . TYR A 1 98 ? 1.335 11.334 -15.242 1.00 95.00 98 TYR A CA 1
ATOM 796 C C . TYR A 1 98 ? 1.930 10.715 -16.504 1.00 95.00 98 TYR A C 1
ATOM 798 O O . TYR A 1 98 ? 3.025 11.106 -16.904 1.00 95.00 98 TYR A O 1
ATOM 806 N N . PHE A 1 99 ? 1.210 9.795 -17.147 1.00 93.50 99 PHE A N 1
ATOM 807 C CA . PHE A 1 99 ? 1.602 9.284 -18.453 1.00 93.50 99 PHE A CA 1
ATOM 808 C C . PHE A 1 99 ? 1.674 10.420 -19.478 1.00 93.50 99 PHE A C 1
ATOM 810 O O . PHE A 1 99 ? 2.710 10.591 -20.108 1.00 93.50 99 PHE A O 1
ATOM 817 N N . ARG A 1 100 ? 0.632 11.255 -19.600 1.00 94.88 100 ARG A N 1
ATOM 818 C CA . ARG A 1 100 ? 0.658 12.417 -20.506 1.00 94.88 100 ARG A CA 1
ATOM 819 C C . ARG A 1 100 ? 1.817 13.348 -20.186 1.00 94.88 100 ARG A C 1
ATOM 821 O O . ARG A 1 100 ? 2.564 13.683 -21.095 1.00 94.88 100 ARG A O 1
ATOM 828 N N . ARG A 1 101 ? 2.029 13.665 -18.907 1.00 94.44 101 ARG A N 1
ATOM 829 C CA . ARG A 1 101 ? 3.136 14.521 -18.452 1.00 94.44 101 ARG A CA 1
ATOM 830 C C . ARG A 1 101 ? 4.515 13.983 -18.829 1.00 94.44 101 ARG A C 1
ATOM 832 O O . ARG A 1 101 ? 5.394 14.761 -19.178 1.00 94.44 101 ARG A O 1
ATOM 839 N N . ALA A 1 102 ? 4.710 12.664 -18.810 1.00 92.62 102 ALA A N 1
ATOM 840 C CA . ALA A 1 102 ? 5.969 12.049 -19.235 1.00 92.62 102 ALA A CA 1
ATOM 841 C C . ALA A 1 102 ? 6.261 12.246 -20.737 1.00 92.62 102 ALA A C 1
ATOM 843 O O . ALA A 1 102 ? 7.424 12.236 -21.132 1.00 92.62 102 ALA A O 1
ATOM 844 N N . PHE A 1 103 ? 5.221 12.449 -21.551 1.00 90.25 103 PHE A N 1
ATOM 845 C CA . PHE A 1 103 ? 5.297 12.644 -23.002 1.00 90.25 103 PHE A CA 1
ATOM 846 C C . PHE A 1 103 ? 4.866 14.055 -23.451 1.00 90.25 103 PHE A C 1
ATOM 848 O O . PHE A 1 103 ? 4.689 14.283 -24.645 1.00 90.25 103 PHE A O 1
ATOM 855 N N . GLU A 1 104 ? 4.691 15.006 -22.524 1.00 93.50 104 GLU A N 1
ATOM 856 C CA . GLU A 1 104 ? 4.328 16.398 -22.842 1.00 93.50 104 GLU A CA 1
ATOM 857 C C . GLU A 1 104 ? 5.399 17.072 -23.699 1.00 93.50 104 GLU A C 1
ATOM 859 O O . GLU A 1 104 ? 5.090 17.831 -24.617 1.00 93.50 104 GLU A O 1
ATOM 864 N N . THR A 1 105 ? 6.661 16.764 -23.410 1.00 88.12 105 THR A N 1
ATOM 865 C CA . THR A 1 105 ? 7.797 17.230 -24.192 1.00 88.12 105 THR A CA 1
ATOM 866 C C . THR A 1 105 ? 8.069 16.227 -25.311 1.00 88.12 105 THR A C 1
ATOM 868 O O . THR A 1 105 ? 8.387 15.071 -25.015 1.00 88.12 105 THR A O 1
ATOM 871 N N . PRO A 1 106 ? 7.998 16.635 -26.590 1.00 82.50 106 PRO A N 1
ATOM 872 C CA . PRO A 1 106 ? 8.373 15.767 -27.694 1.00 82.50 106 PRO A CA 1
ATOM 873 C C . PRO A 1 106 ? 9.830 15.334 -27.543 1.00 82.50 106 PRO A C 1
ATOM 875 O O . PRO A 1 106 ? 10.716 16.167 -27.333 1.00 82.50 106 PRO A O 1
ATOM 878 N N . PHE A 1 107 ? 10.094 14.039 -27.694 1.00 82.19 107 PHE A N 1
ATOM 879 C CA . PHE A 1 107 ? 11.458 13.590 -27.931 1.00 82.19 107 PHE A CA 1
ATOM 880 C C . PHE A 1 107 ? 11.915 14.181 -29.261 1.00 82.19 107 PHE A C 1
ATOM 882 O O . PHE A 1 107 ? 11.208 14.066 -30.266 1.00 82.19 107 PHE A O 1
ATOM 889 N N . ALA A 1 108 ? 13.085 14.823 -29.270 1.00 82.38 108 ALA A N 1
ATOM 890 C CA . ALA A 1 108 ? 13.705 15.196 -30.530 1.00 82.38 108 ALA A CA 1
ATOM 891 C C . ALA A 1 108 ? 13.872 13.912 -31.360 1.00 82.38 108 ALA A C 1
ATOM 893 O O . ALA A 1 108 ? 14.331 12.904 -30.807 1.00 82.38 108 ALA A O 1
ATOM 894 N N . PRO A 1 109 ? 13.469 13.911 -32.643 1.00 82.62 109 PRO A N 1
ATOM 895 C CA . PRO A 1 109 ? 13.692 12.757 -33.493 1.00 82.62 109 PRO A CA 1
ATOM 896 C C . PRO A 1 109 ? 15.182 12.427 -33.476 1.00 82.62 109 PRO A C 1
ATOM 898 O O . PRO A 1 109 ? 16.035 13.310 -33.583 1.00 82.62 109 PRO A O 1
ATOM 901 N N . VAL A 1 110 ? 15.477 11.146 -33.287 1.00 80.69 110 VAL A N 1
ATOM 902 C CA . VAL A 1 110 ? 16.830 10.617 -33.413 1.00 80.69 110 VAL A CA 1
ATOM 903 C C . VAL A 1 110 ? 17.222 10.807 -34.882 1.00 80.69 110 VAL A C 1
ATOM 905 O O . VAL A 1 110 ? 16.483 10.315 -35.734 1.00 80.69 110 VAL A O 1
ATOM 908 N N . PRO A 1 111 ? 18.300 11.545 -35.207 1.00 82.56 111 PRO A N 1
ATOM 909 C CA . PRO A 1 111 ? 18.736 11.693 -36.592 1.00 82.56 111 PRO A CA 1
ATOM 910 C C . PRO A 1 111 ? 18.982 10.318 -37.221 1.00 82.56 111 PRO A C 1
ATOM 912 O O . PRO A 1 111 ? 19.552 9.449 -36.560 1.00 82.56 111 PRO A O 1
ATOM 915 N N . ASP A 1 112 ? 18.584 10.133 -38.482 1.00 78.12 112 ASP A N 1
ATOM 916 C CA . ASP A 1 112 ? 18.833 8.883 -39.222 1.00 78.12 112 ASP A CA 1
ATOM 917 C C . ASP A 1 112 ? 20.337 8.566 -39.281 1.00 78.12 112 ASP A C 1
ATOM 919 O O . ASP A 1 112 ? 20.761 7.417 -39.151 1.00 78.12 112 ASP A O 1
ATOM 923 N N . ASP A 1 113 ? 21.145 9.624 -39.351 1.00 75.00 113 ASP A N 1
ATOM 924 C CA . ASP A 1 113 ? 22.594 9.567 -39.443 1.00 75.00 113 ASP A CA 1
ATOM 925 C C . ASP A 1 113 ? 23.224 9.998 -38.110 1.00 75.00 113 ASP A C 1
ATOM 927 O O . ASP A 1 113 ? 23.879 11.038 -38.004 1.00 75.00 113 ASP A O 1
ATOM 931 N N . ILE A 1 114 ? 23.026 9.216 -37.043 1.00 69.75 114 ILE A N 1
ATOM 932 C CA . ILE A 1 114 ? 23.906 9.355 -35.877 1.00 69.75 114 ILE A CA 1
ATOM 933 C C . ILE A 1 114 ? 25.276 8.817 -36.273 1.00 69.75 114 ILE A C 1
ATOM 935 O O . ILE A 1 114 ? 25.518 7.607 -36.287 1.00 69.75 114 ILE A O 1
ATOM 939 N N . GLU A 1 115 ? 26.215 9.726 -36.523 1.00 67.69 115 GLU A N 1
ATOM 940 C CA . GLU A 1 115 ? 27.621 9.378 -36.414 1.00 67.69 115 GLU A CA 1
ATOM 941 C C . GLU A 1 115 ? 27.874 8.935 -34.968 1.00 67.69 115 GLU A C 1
ATOM 943 O O . GLU A 1 115 ? 27.873 9.742 -34.034 1.00 67.69 115 GLU A O 1
ATOM 948 N N . LEU A 1 116 ? 28.071 7.629 -34.768 1.00 67.06 116 LEU A N 1
ATOM 949 C CA . LEU A 1 116 ? 28.524 7.052 -33.503 1.00 67.06 116 LEU A CA 1
ATOM 950 C C . LEU A 1 116 ? 29.966 7.510 -33.236 1.00 67.06 116 LEU A C 1
ATOM 952 O O . LEU A 1 116 ? 30.928 6.746 -33.356 1.00 67.06 116 LEU A O 1
ATOM 956 N N . THR A 1 117 ? 30.137 8.784 -32.898 1.00 64.88 117 THR A N 1
ATOM 957 C CA . THR A 1 117 ? 31.431 9.392 -32.613 1.00 64.88 117 THR A CA 1
ATOM 958 C C . THR A 1 117 ? 31.947 8.846 -31.277 1.00 64.88 117 THR A C 1
ATOM 960 O O . THR A 1 117 ? 31.561 9.270 -30.193 1.00 64.88 117 THR A O 1
ATOM 963 N N . GLY A 1 118 ? 32.819 7.832 -31.344 1.00 60.75 118 GLY A N 1
ATOM 964 C CA . GLY A 1 118 ? 33.641 7.402 -30.203 1.00 60.75 118 GLY A CA 1
ATOM 965 C C . GLY A 1 118 ? 33.345 6.036 -29.567 1.00 60.75 118 GLY A C 1
ATOM 966 O O . GLY A 1 118 ? 33.883 5.762 -28.485 1.00 60.75 118 GLY A O 1
ATOM 967 N N . ILE A 1 119 ? 32.538 5.167 -30.197 1.00 60.50 119 ILE A N 1
ATOM 968 C CA . ILE A 1 119 ? 32.282 3.793 -29.692 1.00 60.50 119 ILE A CA 1
ATOM 969 C C . ILE A 1 119 ? 32.539 2.694 -30.740 1.00 60.50 119 ILE A C 1
ATOM 971 O O . ILE A 1 119 ? 32.420 1.511 -30.438 1.00 60.50 119 ILE A O 1
ATOM 975 N N . TYR A 1 120 ? 32.980 3.024 -31.953 1.00 60.25 120 TYR A N 1
ATOM 976 C CA . TYR A 1 120 ? 33.557 1.990 -32.811 1.00 60.25 120 TYR A CA 1
ATOM 977 C C . TYR A 1 120 ? 34.900 1.538 -32.199 1.00 60.25 120 TYR A C 1
ATOM 979 O O . TYR A 1 120 ? 35.718 2.362 -31.796 1.00 60.25 120 TYR A O 1
ATOM 987 N N . ASN A 1 121 ? 35.104 0.224 -32.068 1.00 62.94 121 ASN A N 1
ATOM 988 C CA . ASN A 1 121 ? 36.302 -0.427 -31.500 1.00 62.94 121 ASN A CA 1
ATOM 989 C C . ASN A 1 121 ? 36.525 -0.320 -29.980 1.00 62.94 121 ASN A C 1
ATOM 991 O O . ASN A 1 121 ? 37.615 -0.636 -29.499 1.00 62.94 121 ASN A O 1
ATOM 995 N N . ARG A 1 122 ? 35.518 0.062 -29.184 1.00 66.50 122 ARG A N 1
ATOM 996 C CA . ARG A 1 122 ? 35.641 -0.019 -27.722 1.00 66.50 122 ARG A CA 1
ATOM 997 C C . ARG A 1 122 ? 35.317 -1.446 -27.264 1.00 66.50 122 ARG A C 1
ATOM 999 O O . ARG A 1 122 ? 34.156 -1.845 -27.259 1.00 66.50 122 ARG A O 1
ATOM 1006 N N . THR A 1 123 ? 36.328 -2.223 -26.874 1.00 75.88 123 THR A N 1
ATOM 1007 C CA . THR A 1 123 ? 36.112 -3.545 -26.264 1.00 75.88 123 THR A CA 1
ATOM 1008 C C . THR A 1 123 ? 35.399 -3.366 -24.925 1.00 75.88 123 THR A C 1
ATOM 1010 O O . THR A 1 123 ? 36.017 -2.996 -23.926 1.00 75.88 123 THR A O 1
ATOM 1013 N N . LEU A 1 124 ? 34.085 -3.601 -24.898 1.00 74.69 124 LEU A N 1
ATOM 1014 C CA . LEU A 1 124 ? 33.318 -3.672 -23.659 1.00 74.69 124 LEU A CA 1
ATOM 1015 C C . LEU A 1 124 ? 33.716 -4.957 -22.934 1.00 74.69 124 LEU A C 1
ATOM 1017 O O . LEU A 1 124 ? 33.293 -6.051 -23.302 1.00 74.69 124 LEU A O 1
ATOM 1021 N N . LEU A 1 125 ? 34.565 -4.833 -21.918 1.00 80.69 125 LEU A N 1
ATOM 1022 C CA . LEU A 1 125 ? 34.817 -5.944 -21.012 1.00 80.69 125 LEU A CA 1
ATOM 1023 C C . LEU A 1 125 ? 33.573 -6.145 -20.137 1.00 80.69 125 LEU A C 1
ATOM 1025 O O . LEU A 1 125 ? 32.991 -5.154 -19.682 1.00 80.69 125 LEU A O 1
ATOM 1029 N N . PRO A 1 126 ? 33.158 -7.397 -19.876 1.00 80.62 126 PRO A N 1
ATOM 1030 C CA . PRO A 1 126 ? 32.107 -7.651 -18.906 1.00 80.62 126 PRO A CA 1
ATOM 1031 C C . PRO A 1 126 ? 32.489 -7.021 -17.555 1.00 80.62 126 PRO A C 1
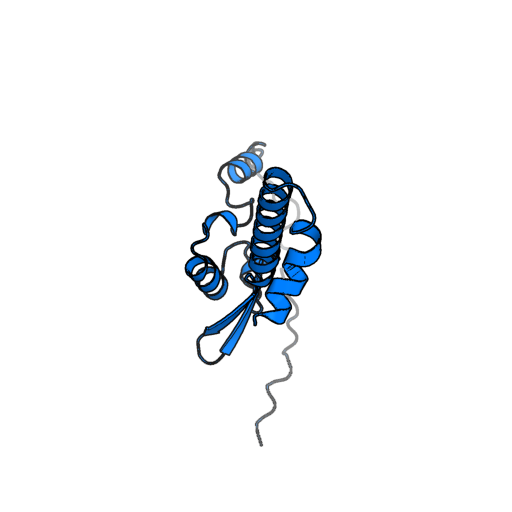ATOM 1033 O O . PRO A 1 126 ? 33.682 -6.941 -17.229 1.00 80.62 126 PRO A O 1
ATOM 1036 N N . PRO A 1 127 ? 31.504 -6.572 -16.754 1.00 81.00 127 PRO A N 1
ATOM 1037 C CA . PRO A 1 127 ? 31.764 -6.127 -15.394 1.00 81.00 127 PRO A CA 1
ATOM 1038 C C . PRO A 1 127 ? 32.598 -7.181 -14.671 1.00 81.00 127 PRO A C 1
ATOM 1040 O O . PRO A 1 127 ? 32.321 -8.375 -14.793 1.00 81.00 127 PRO A O 1
ATOM 1043 N N . LYS A 1 128 ? 33.624 -6.758 -13.925 1.00 78.81 128 LYS A N 1
ATOM 1044 C CA . LYS A 1 128 ? 34.406 -7.685 -13.104 1.00 78.81 128 LYS A CA 1
ATOM 1045 C C . LYS A 1 128 ? 33.473 -8.306 -12.067 1.00 78.81 128 LYS A C 1
ATOM 1047 O O . LYS A 1 128 ? 33.171 -7.687 -11.051 1.00 78.81 128 LYS A O 1
ATOM 1052 N N . THR A 1 129 ? 33.008 -9.519 -12.330 1.00 70.88 129 THR A N 1
ATOM 1053 C CA . THR A 1 129 ? 32.256 -10.309 -11.364 1.00 70.88 129 THR A CA 1
ATOM 1054 C C . THR A 1 129 ? 33.251 -10.913 -10.388 1.00 70.88 129 THR A C 1
ATOM 1056 O O . THR A 1 129 ? 34.093 -11.723 -10.778 1.00 70.88 129 THR A O 1
ATOM 1059 N N . THR A 1 130 ? 33.175 -10.542 -9.116 1.00 74.19 130 THR A N 1
ATOM 1060 C CA . THR A 1 130 ? 33.755 -11.371 -8.063 1.00 74.19 130 THR A CA 1
ATOM 1061 C C . THR A 1 130 ? 32.859 -12.594 -7.904 1.00 74.19 130 THR A C 1
ATOM 1063 O O . THR A 1 130 ? 31.648 -12.465 -7.720 1.00 74.19 130 THR A O 1
ATOM 1066 N N . HIS A 1 131 ? 33.429 -13.796 -8.011 1.00 68.69 131 HIS A N 1
ATOM 1067 C CA . HIS A 1 131 ? 32.713 -14.995 -7.590 1.00 68.69 131 HIS A CA 1
ATOM 1068 C C . HIS A 1 131 ? 32.447 -14.828 -6.093 1.00 68.69 131 HIS A C 1
ATOM 1070 O O . HIS A 1 131 ? 33.389 -14.705 -5.306 1.00 68.69 131 HIS A O 1
ATOM 1076 N N . LEU A 1 132 ? 31.176 -14.745 -5.698 1.00 71.56 132 LEU A N 1
ATOM 1077 C CA . LEU A 1 132 ? 30.831 -14.798 -4.282 1.00 71.56 132 LEU A CA 1
ATOM 1078 C C . LEU A 1 132 ? 31.382 -16.119 -3.719 1.00 71.56 132 LEU A C 1
ATOM 1080 O O . LEU A 1 132 ? 31.403 -17.113 -4.452 1.00 71.56 132 LEU A O 1
ATOM 1084 N N . PRO A 1 133 ? 31.865 -16.151 -2.465 1.00 73.00 133 PRO A N 1
ATOM 1085 C CA . PRO A 1 133 ? 32.303 -17.395 -1.849 1.00 73.00 133 PRO A CA 1
ATOM 1086 C C . PRO A 1 133 ? 31.216 -18.447 -2.039 1.00 73.00 133 PRO A C 1
ATOM 1088 O O . PRO A 1 133 ? 30.045 -18.185 -1.746 1.00 73.00 133 PRO A O 1
ATOM 1091 N N . ASP A 1 134 ? 31.602 -19.601 -2.580 1.00 73.12 134 ASP A N 1
ATOM 1092 C CA . ASP A 1 134 ? 30.673 -20.706 -2.754 1.00 73.12 134 ASP A CA 1
ATOM 1093 C C . ASP A 1 134 ? 30.000 -21.009 -1.418 1.00 73.12 134 ASP A C 1
ATOM 1095 O O . ASP A 1 134 ? 30.611 -20.882 -0.349 1.00 73.12 134 ASP A O 1
ATOM 1099 N N . ARG A 1 135 ? 28.725 -21.399 -1.472 1.00 72.31 135 ARG A N 1
ATOM 1100 C CA . ARG A 1 135 ? 27.985 -21.763 -0.264 1.00 72.31 135 ARG A CA 1
ATOM 1101 C C . ARG A 1 135 ? 28.805 -22.823 0.491 1.00 72.31 135 ARG A C 1
ATOM 1103 O O . ARG A 1 135 ? 29.042 -23.889 -0.083 1.00 72.31 135 ARG A O 1
ATOM 1110 N N . PRO A 1 136 ? 29.215 -22.579 1.752 1.00 77.31 136 PRO A N 1
ATOM 1111 C CA . PRO A 1 136 ? 29.972 -23.565 2.505 1.00 77.31 136 PRO A CA 1
ATOM 1112 C C . PRO A 1 136 ? 29.172 -24.865 2.563 1.00 77.31 136 PRO A C 1
ATOM 1114 O O . PRO A 1 136 ? 27.961 -24.855 2.815 1.00 77.31 136 PRO A O 1
ATOM 1117 N N . LYS A 1 137 ? 29.842 -25.984 2.265 1.00 62.03 137 LYS A N 1
ATOM 1118 C CA . LYS A 1 137 ? 29.221 -27.308 2.324 1.00 62.03 137 LYS A CA 1
ATOM 1119 C C . LYS A 1 137 ? 28.656 -27.501 3.730 1.00 62.03 137 LYS A C 1
ATOM 1121 O O . LYS A 1 137 ? 29.365 -27.283 4.710 1.00 62.03 137 LYS A O 1
ATOM 1126 N N . LYS A 1 138 ? 27.377 -27.877 3.817 1.00 61.44 138 LYS A N 1
ATOM 1127 C CA . LYS A 1 138 ? 26.774 -28.298 5.084 1.00 61.44 138 LYS A CA 1
ATOM 1128 C C . LYS A 1 138 ? 27.582 -29.481 5.621 1.00 61.44 138 LYS A C 1
ATOM 1130 O O . LYS A 1 138 ? 27.795 -30.438 4.876 1.00 61.44 138 LYS A O 1
ATOM 1135 N N . GLN A 1 139 ? 28.038 -29.361 6.867 1.00 58.22 139 GLN A N 1
ATOM 1136 C CA . GLN A 1 139 ? 28.406 -30.509 7.693 1.00 58.22 139 GLN A CA 1
ATOM 1137 C C . GLN A 1 139 ? 27.156 -31.325 8.020 1.00 58.22 139 GLN A C 1
ATOM 1139 O O . GLN A 1 139 ? 26.064 -30.709 8.109 1.00 58.22 139 GLN A O 1
#

Secondary structure (DSSP, 8-state):
-HHHHHHHHHHHHTS-HHHHHHHHHHHHHHHHHHHHHHT-EEEEEETTEEEEEETTTTEETT-HHHHHSS--HHHHHHHHHTT--GGGGS-GGGSHHHHHHHTSSPPPPPPTT---TTTTT---PPP-PPPPPPPPPP-

Organism: Amborella trichopoda (NCBI:txid13333)

pLDDT: mean 86.74, std 11.28, range [58.22, 98.38]

Foldseek 3Di:
DVVVVCVVLVVLVVDDPVSSVVVVVVVVVVVVVVVVQVLQWDWDQDPNDTWIAGPVVLDIPVCCCVVVQADDPRSVVSCVVVVHDRVVSGDPCPDPVVVCVVCVDPDDPDDPDPPPPPPVPDPDDPPPDDDDPPDPDDD